Protein AF-A0A4S2CZE0-F1 (afdb_monomer_lite)

Organism: Stenotrophomonas maltophilia (NCBI:txid40324)

Structure (mmCIF, N/CA/C/O backbone):
data_AF-A0A4S2CZE0-F1
#
_entry.id   AF-A0A4S2CZ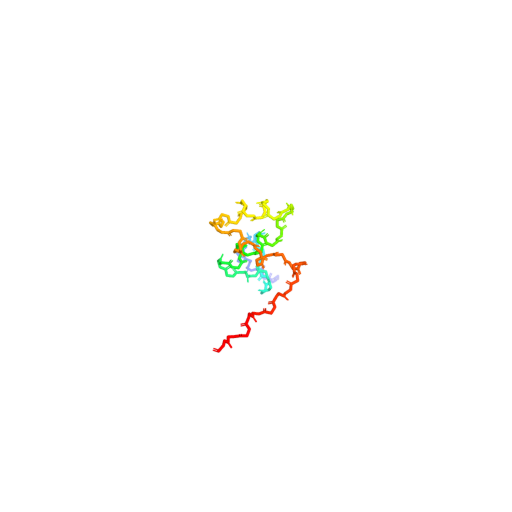E0-F1
#
loop_
_atom_site.group_PDB
_atom_site.id
_atom_site.type_symbol
_atom_site.label_atom_id
_atom_site.label_alt_id
_atom_site.label_comp_id
_atom_site.label_asym_id
_atom_site.label_entity_id
_atom_site.label_seq_id
_atom_site.pdbx_PDB_ins_code
_atom_site.Cartn_x
_atom_site.Cartn_y
_atom_site.Cartn_z
_atom_site.occupancy
_atom_site.B_iso_or_equiv
_atom_site.auth_seq_id
_atom_site.auth_comp_id
_atom_site.auth_asym_id
_atom_site.auth_atom_id
_atom_site.pdbx_PDB_model_num
ATOM 1 N N . MET A 1 1 ? -49.972 3.291 36.686 1.00 53.91 1 MET A N 1
ATOM 2 C CA . MET A 1 1 ? -49.186 3.510 35.453 1.00 53.91 1 MET A CA 1
ATOM 3 C C . MET A 1 1 ? -47.719 3.609 35.836 1.00 53.91 1 MET A C 1
ATOM 5 O O . MET A 1 1 ? -47.432 4.414 36.715 1.00 53.91 1 MET A O 1
ATOM 9 N N . PRO A 1 2 ? -46.812 2.789 35.282 1.00 50.56 2 PRO A N 1
ATOM 10 C CA . PRO A 1 2 ? -45.382 2.964 35.525 1.00 50.56 2 PRO A CA 1
ATOM 11 C C . PRO A 1 2 ? -44.850 4.191 34.755 1.00 50.56 2 PRO A C 1
ATOM 13 O O . PRO A 1 2 ? -45.351 4.472 33.662 1.00 50.56 2 PRO A O 1
ATOM 16 N N . PRO A 1 3 ? -43.868 4.936 35.298 1.00 52.03 3 PRO A N 1
ATOM 17 C CA . PRO A 1 3 ? -43.271 6.073 34.604 1.00 52.03 3 PRO A CA 1
ATOM 18 C C . PRO A 1 3 ? -42.468 5.606 33.380 1.00 52.03 3 PRO A C 1
ATOM 20 O O . PRO A 1 3 ? -41.833 4.550 33.403 1.00 52.03 3 PRO A O 1
ATOM 23 N N . ALA A 1 4 ? -42.512 6.396 32.305 1.00 54.28 4 ALA A N 1
ATOM 24 C CA . ALA A 1 4 ? -41.779 6.127 31.072 1.00 54.28 4 ALA A CA 1
ATOM 25 C C . ALA A 1 4 ? -40.257 6.059 31.327 1.00 54.28 4 ALA A C 1
ATOM 27 O O . ALA A 1 4 ? -39.740 6.854 32.118 1.00 54.28 4 ALA A O 1
ATOM 28 N N . PRO A 1 5 ? -39.516 5.150 30.664 1.00 51.03 5 PRO A N 1
ATOM 29 C CA . PRO A 1 5 ? -38.069 5.092 30.809 1.00 51.03 5 PRO A CA 1
ATOM 30 C C . PRO A 1 5 ? -37.434 6.369 30.244 1.00 51.03 5 PRO A C 1
ATOM 32 O O . PRO A 1 5 ? -37.628 6.714 29.077 1.00 51.03 5 PRO A O 1
ATOM 35 N N . SER A 1 6 ? -36.665 7.059 31.090 1.00 56.28 6 SER A N 1
ATOM 36 C CA . SER A 1 6 ? -35.829 8.202 30.717 1.00 56.28 6 SER A CA 1
ATOM 37 C C . SER A 1 6 ? -34.810 7.755 29.670 1.00 56.28 6 SER A C 1
ATOM 39 O O . SER A 1 6 ? -33.829 7.075 29.979 1.00 56.28 6 SER A O 1
ATOM 41 N N . ARG A 1 7 ? -35.075 8.072 28.403 1.00 52.56 7 ARG A N 1
ATOM 42 C CA . ARG A 1 7 ? -34.158 7.792 27.301 1.00 52.56 7 ARG A CA 1
ATOM 43 C C . ARG A 1 7 ? -33.189 8.965 27.205 1.00 52.56 7 ARG A C 1
ATOM 45 O O . ARG A 1 7 ? -33.500 9.982 26.593 1.00 52.56 7 ARG A O 1
ATOM 52 N N . SER A 1 8 ? -32.022 8.828 27.832 1.00 48.59 8 SER A N 1
ATOM 53 C CA . SER A 1 8 ? -30.880 9.705 27.567 1.00 48.59 8 SER A CA 1
ATOM 54 C C . SER A 1 8 ? -30.603 9.735 26.056 1.00 48.59 8 SER A C 1
ATOM 56 O O . SER A 1 8 ? -30.713 8.685 25.412 1.00 48.59 8 SER A O 1
ATOM 58 N N . PRO A 1 9 ? -30.237 10.887 25.467 1.00 49.78 9 PRO A N 1
ATOM 59 C CA . PRO A 1 9 ? -29.865 10.949 24.062 1.00 49.78 9 PRO A CA 1
ATOM 60 C C . PRO A 1 9 ? -28.555 10.177 23.873 1.00 49.78 9 PRO A C 1
ATOM 62 O O . PRO A 1 9 ? -27.468 10.679 24.147 1.00 49.78 9 PRO A O 1
ATOM 65 N N . GLN A 1 10 ? -28.655 8.920 23.442 1.00 51.38 10 GLN A N 1
ATOM 66 C CA . GLN A 1 10 ? -27.521 8.205 22.872 1.00 51.38 10 GLN A CA 1
ATOM 67 C C . GLN A 1 10 ? -27.161 8.945 21.591 1.00 51.38 10 GLN A C 1
ATOM 69 O O . GLN A 1 10 ? -27.972 9.018 20.668 1.00 51.38 10 GLN A O 1
ATOM 74 N N . ALA A 1 11 ? -25.980 9.560 21.583 1.00 51.41 11 ALA A N 1
ATOM 75 C CA . ALA A 1 11 ? -25.411 10.157 20.391 1.00 51.41 11 ALA A CA 1
ATOM 76 C C . ALA A 1 11 ? -25.512 9.142 19.242 1.00 51.41 11 ALA A C 1
ATOM 78 O O . ALA A 1 11 ? -25.060 8.004 19.378 1.00 51.41 11 ALA A O 1
ATOM 79 N N . ASP A 1 12 ? -26.159 9.555 18.152 1.00 51.38 12 ASP A N 1
ATOM 80 C CA . ASP A 1 12 ? -26.275 8.812 16.899 1.00 51.38 12 ASP A CA 1
ATOM 81 C C . ASP A 1 12 ? -24.869 8.654 16.306 1.00 51.38 12 ASP A C 1
ATOM 83 O O . ASP A 1 12 ? -24.385 9.472 15.521 1.00 51.38 12 ASP A O 1
ATOM 87 N N . ASN A 1 13 ? -24.161 7.632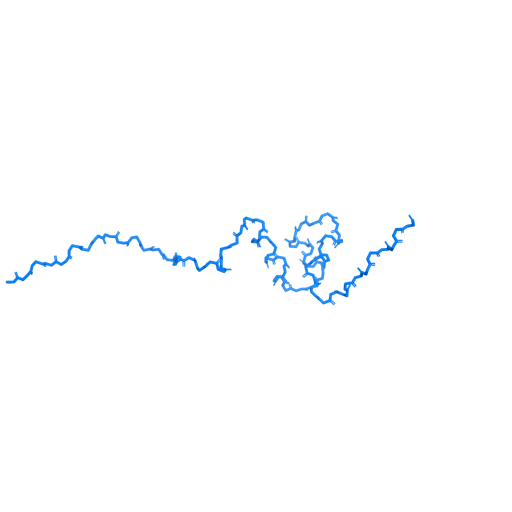 16.785 1.00 57.38 13 ASN A N 1
ATOM 88 C CA . ASN A 1 13 ? -22.836 7.256 16.339 1.00 57.38 13 ASN A CA 1
ATOM 89 C C . ASN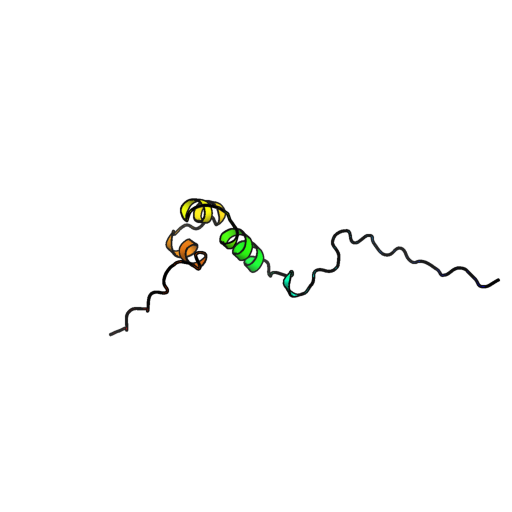 A 1 13 ? -23.001 6.524 15.003 1.00 57.38 13 ASN A C 1
ATOM 91 O O . ASN A 1 13 ? -22.947 5.298 14.932 1.00 57.38 13 ASN A O 1
ATOM 95 N N . ARG A 1 14 ? -23.257 7.285 13.932 1.00 57.31 14 ARG A N 1
ATOM 96 C CA . ARG A 1 14 ? -23.398 6.752 12.562 1.00 57.31 14 ARG A CA 1
ATOM 97 C C . ARG A 1 14 ? -22.167 5.978 12.090 1.00 57.31 14 ARG A C 1
ATOM 99 O O . ARG A 1 14 ? -22.248 5.223 11.128 1.00 57.31 14 ARG A O 1
ATOM 106 N N . LEU A 1 15 ? -21.046 6.137 12.787 1.00 59.28 15 LEU A N 1
ATOM 107 C CA . LEU A 1 15 ? -19.920 5.221 12.761 1.00 59.28 15 LEU A CA 1
ATOM 108 C C . LEU A 1 15 ? -20.025 4.370 14.027 1.00 59.28 15 LEU A C 1
ATOM 110 O O . LEU A 1 15 ? -19.591 4.789 15.100 1.00 59.28 15 LEU A O 1
ATOM 114 N N . GLY A 1 16 ? -20.672 3.208 13.919 1.00 64.06 16 GLY A N 1
ATOM 115 C CA . GLY A 1 16 ? -20.740 2.244 15.014 1.00 64.06 16 GLY A CA 1
ATOM 116 C C . GLY A 1 16 ? -19.357 1.998 15.622 1.00 64.06 16 GLY A C 1
ATOM 117 O O . GLY A 1 16 ? -18.330 2.210 14.974 1.00 64.06 16 GLY A O 1
ATOM 118 N N . VAL A 1 17 ? -19.325 1.578 16.889 1.00 79.81 17 VAL A N 1
ATOM 119 C CA . VAL A 1 17 ? -18.078 1.198 17.566 1.00 79.81 17 VAL A CA 1
ATOM 120 C C . VAL A 1 17 ? -17.298 0.255 16.649 1.00 79.81 17 VAL A C 1
ATOM 122 O O . VAL A 1 17 ? -17.770 -0.836 16.354 1.00 79.81 17 VAL A O 1
ATOM 125 N N . LEU A 1 18 ? -16.130 0.695 16.169 1.00 74.81 18 LEU A N 1
ATOM 126 C CA . LEU A 1 18 ? -15.293 -0.130 15.302 1.00 74.81 18 LEU A CA 1
ATOM 127 C C . LEU A 1 18 ? -14.886 -1.389 16.064 1.00 74.81 18 LEU A C 1
ATOM 129 O O . LEU A 1 18 ? -14.359 -1.289 17.184 1.00 74.81 18 LEU A O 1
ATOM 133 N N . GLU A 1 19 ? -15.088 -2.549 15.448 1.00 78.25 19 GLU A N 1
ATOM 134 C CA . GLU A 1 19 ? -14.547 -3.811 15.939 1.00 78.25 19 GLU A CA 1
ATOM 135 C C . GLU A 1 19 ? -13.021 -3.724 16.015 1.00 78.25 19 GLU A C 1
ATOM 137 O O . GLU A 1 19 ? -12.383 -2.967 15.280 1.00 78.25 19 GLU A O 1
ATOM 142 N N . GLN A 1 20 ? -12.407 -4.473 16.931 1.00 75.81 20 GLN A N 1
ATOM 143 C CA . GLN A 1 20 ? -10.967 -4.347 17.196 1.00 75.81 20 GLN A CA 1
ATOM 144 C C . GLN A 1 20 ? -10.112 -4.572 15.935 1.00 75.81 20 GLN A C 1
ATOM 146 O O . GLN A 1 20 ? -9.108 -3.891 15.750 1.00 75.81 20 GLN A O 1
ATOM 151 N N . GLN A 1 21 ? -10.556 -5.460 15.046 1.00 74.19 21 GLN A N 1
ATOM 152 C CA . GLN A 1 21 ? -9.924 -5.766 13.758 1.00 74.19 21 GLN A CA 1
ATOM 153 C C . GLN A 1 21 ? -9.971 -4.619 12.734 1.00 74.19 21 GLN A C 1
ATOM 155 O O . GLN A 1 21 ? -9.137 -4.566 11.834 1.00 74.19 21 GLN A O 1
ATOM 160 N N . ASP A 1 22 ? -10.918 -3.690 12.878 1.00 74.69 22 ASP A N 1
ATOM 161 C CA . ASP A 1 22 ? -11.080 -2.534 11.992 1.00 74.69 22 ASP A CA 1
ATOM 162 C C . ASP A 1 22 ? -10.364 -1.286 12.525 1.00 74.69 22 ASP A C 1
ATOM 164 O O . ASP A 1 22 ? -10.298 -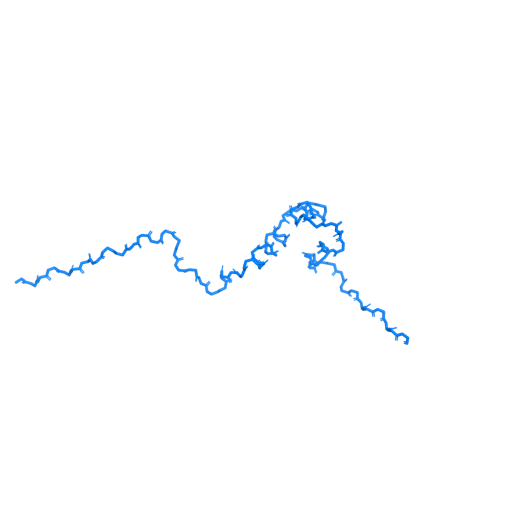0.252 11.856 1.00 74.69 22 ASP A O 1
ATOM 168 N N . ARG A 1 23 ? -9.786 -1.378 13.729 1.00 80.31 23 ARG A N 1
ATOM 169 C CA . ARG A 1 23 ? -8.973 -0.319 14.326 1.00 80.31 23 ARG A CA 1
ATOM 170 C C . ARG A 1 23 ? -7.538 -0.455 13.844 1.00 80.31 23 ARG A C 1
ATOM 172 O O . ARG A 1 23 ? -6.773 -1.277 14.338 1.00 80.31 23 ARG A O 1
ATOM 179 N N . PHE A 1 24 ? -7.153 0.407 12.914 1.00 72.62 24 PHE A N 1
ATOM 180 C CA . PHE A 1 24 ? -5.769 0.500 12.465 1.00 72.62 24 PHE A CA 1
ATOM 181 C C . PHE A 1 24 ? -5.052 1.655 13.174 1.00 72.62 24 PHE A C 1
ATOM 183 O O . PHE A 1 24 ? -5.626 2.741 13.297 1.00 72.62 24 PHE A O 1
ATOM 190 N N . PRO A 1 25 ? -3.788 1.476 13.609 1.00 79.75 25 PRO A N 1
ATOM 191 C CA . PRO A 1 25 ? -2.961 2.609 14.001 1.00 79.75 25 PRO A CA 1
ATOM 192 C C . PRO A 1 25 ? -2.764 3.533 12.794 1.00 79.75 25 PRO A C 1
ATOM 194 O O . PRO A 1 25 ? -2.898 3.102 11.647 1.00 79.75 25 PRO A O 1
ATOM 197 N N . LEU A 1 26 ? -2.392 4.791 13.037 1.00 80.56 26 LEU A N 1
ATOM 198 C CA . LEU A 1 26 ? -2.297 5.827 11.999 1.00 80.56 26 LEU A CA 1
ATOM 199 C C . LEU A 1 26 ? -1.501 5.369 10.759 1.00 80.56 26 LEU A C 1
ATOM 201 O O . LEU A 1 26 ? -1.922 5.581 9.625 1.00 80.56 26 LEU A O 1
ATOM 205 N N . HIS A 1 27 ? -0.385 4.665 10.971 1.00 83.00 27 HIS A N 1
ATOM 206 C CA . HIS A 1 27 ? 0.426 4.119 9.881 1.00 83.00 27 HIS A CA 1
ATOM 207 C C . HIS A 1 27 ? -0.153 2.830 9.261 1.00 83.00 27 HIS A C 1
ATOM 209 O O . HIS A 1 27 ? 0.012 2.581 8.069 1.00 83.00 27 HIS A O 1
ATOM 215 N N . GLY A 1 28 ? -0.889 2.031 10.038 1.00 80.31 28 GLY A N 1
ATOM 216 C CA . GLY A 1 28 ? -1.575 0.827 9.559 1.00 80.31 28 GLY A CA 1
ATOM 217 C C . GLY A 1 28 ? -2.658 1.134 8.524 1.00 80.31 28 GLY A C 1
ATOM 218 O O . GLY A 1 28 ? -2.839 0.368 7.579 1.00 80.31 28 GLY A O 1
ATOM 219 N N . LEU A 1 29 ? -3.320 2.290 8.644 1.00 84.62 29 LEU A N 1
ATOM 220 C CA . LEU A 1 29 ? -4.295 2.743 7.653 1.00 84.62 29 LEU A CA 1
ATOM 221 C C . LEU A 1 29 ? -3.636 3.023 6.294 1.00 84.62 29 LEU A C 1
ATOM 223 O O . LEU A 1 29 ? -4.136 2.561 5.267 1.00 84.62 29 LEU A O 1
ATOM 227 N N . LYS A 1 30 ? -2.480 3.705 6.289 1.00 86.06 30 LYS A N 1
ATOM 228 C CA . LYS A 1 30 ? -1.675 3.901 5.072 1.00 86.06 30 LYS A CA 1
ATOM 229 C C . LYS A 1 30 ? -1.313 2.550 4.456 1.00 86.06 30 LYS A C 1
ATOM 231 O O . LYS A 1 30 ? -1.501 2.363 3.257 1.00 86.06 30 LYS A O 1
ATOM 236 N N . HIS A 1 31 ? -0.838 1.605 5.272 1.00 85.50 31 HIS A N 1
ATOM 237 C CA . HIS A 1 31 ? -0.448 0.293 4.768 1.00 85.50 31 HIS A CA 1
ATOM 238 C C . HIS A 1 31 ? -1.600 -0.424 4.061 1.00 85.50 31 HIS A C 1
ATOM 240 O O . HIS A 1 31 ? -1.432 -0.881 2.934 1.00 85.50 31 HIS A O 1
ATOM 246 N N . ARG A 1 32 ? -2.780 -0.470 4.693 1.00 80.88 32 ARG A N 1
ATOM 247 C CA . ARG A 1 32 ? -3.973 -1.095 4.112 1.00 80.88 32 ARG A CA 1
ATOM 248 C C . ARG A 1 32 ? -4.370 -0.440 2.789 1.00 80.88 32 ARG A C 1
ATOM 250 O O . ARG A 1 32 ? -4.709 -1.157 1.853 1.00 80.88 32 ARG A O 1
ATOM 257 N N . GLY A 1 33 ? -4.294 0.889 2.705 1.00 84.31 33 GLY A N 1
ATOM 258 C CA . GLY A 1 33 ? -4.574 1.632 1.475 1.00 84.31 33 GLY A CA 1
ATOM 259 C C . GLY A 1 33 ? -3.654 1.234 0.318 1.00 84.31 33 GLY A C 1
ATOM 260 O O . GLY A 1 33 ? -4.134 0.924 -0.767 1.00 84.31 33 GLY A O 1
ATOM 261 N N . VAL A 1 34 ? -2.342 1.161 0.560 1.00 82.94 34 VAL A N 1
ATOM 262 C CA . VAL A 1 34 ? -1.360 0.786 -0.475 1.00 82.94 34 VAL A CA 1
ATOM 263 C C . VAL A 1 34 ? -1.495 -0.688 -0.880 1.00 82.94 34 VAL A C 1
ATOM 265 O O . VAL A 1 34 ? -1.460 -1.008 -2.070 1.00 82.94 34 VAL A O 1
ATOM 268 N N . THR A 1 35 ? -1.708 -1.598 0.079 1.00 82.31 35 THR A N 1
ATOM 269 C CA . THR A 1 35 ? -1.934 -3.024 -0.220 1.00 82.31 35 THR A CA 1
ATOM 270 C C . THR A 1 35 ? -3.188 -3.220 -1.074 1.00 82.31 35 THR A C 1
ATOM 272 O O . THR A 1 35 ? -3.143 -3.950 -2.065 1.00 82.31 35 THR A O 1
ATOM 275 N N . ALA A 1 36 ? -4.290 -2.551 -0.719 1.00 80.56 36 ALA A N 1
ATOM 276 C CA . ALA A 1 36 ? -5.590 -2.712 -1.369 1.00 80.56 36 ALA A CA 1
ATOM 277 C C . ALA A 1 36 ? -5.747 -1.927 -2.683 1.00 80.56 36 ALA A C 1
ATOM 279 O O . ALA A 1 36 ? -6.719 -2.159 -3.401 1.00 80.56 36 ALA A O 1
ATOM 280 N N . ALA A 1 37 ? -4.824 -1.015 -3.014 1.00 81.88 37 ALA A N 1
ATOM 281 C CA . ALA A 1 37 ? -4.864 -0.270 -4.269 1.00 81.88 37 ALA A CA 1
ATOM 282 C C . ALA A 1 37 ? -4.880 -1.232 -5.472 1.00 81.88 37 ALA A C 1
ATOM 284 O O . ALA A 1 37 ? -3.990 -2.076 -5.614 1.00 81.88 37 ALA A O 1
ATOM 285 N N . VAL A 1 38 ? -5.903 -1.115 -6.320 1.00 78.62 38 VAL A N 1
ATOM 286 C CA . VAL A 1 38 ? -6.039 -1.887 -7.562 1.00 78.62 38 VAL A CA 1
ATOM 287 C C . VAL A 1 38 ? -5.123 -1.269 -8.614 1.00 78.62 38 VAL A C 1
ATOM 289 O O . VAL A 1 38 ? -5.156 -0.059 -8.808 1.00 78.62 38 VAL A O 1
ATOM 292 N N . GLY A 1 39 ? -4.314 -2.087 -9.285 1.00 78.81 39 GLY A N 1
ATOM 293 C CA . GLY A 1 39 ? -3.358 -1.618 -10.288 1.00 78.81 39 GLY A CA 1
ATOM 294 C C . GLY A 1 39 ? -2.034 -2.374 -10.239 1.00 78.81 39 GLY A C 1
ATOM 295 O O . GLY A 1 39 ? -1.875 -3.342 -9.488 1.00 78.81 39 GLY A O 1
ATOM 296 N N . ASN A 1 40 ? -1.087 -1.936 -11.062 1.00 80.69 40 ASN A N 1
ATOM 297 C CA . ASN A 1 40 ? 0.273 -2.461 -11.103 1.00 80.69 40 ASN A CA 1
ATOM 298 C C . ASN A 1 40 ? 1.165 -1.804 -10.023 1.00 80.69 40 ASN A C 1
ATOM 300 O O . ASN A 1 40 ? 0.731 -0.938 -9.262 1.00 80.69 40 ASN A O 1
ATOM 304 N N . GLY A 1 41 ? 2.429 -2.229 -9.924 1.00 78.06 41 GLY A N 1
ATOM 305 C CA . GLY A 1 41 ? 3.359 -1.717 -8.908 1.00 78.06 41 GLY A CA 1
ATOM 306 C C . GLY A 1 41 ? 3.600 -0.200 -8.965 1.00 78.06 41 GLY A C 1
ATOM 307 O O . GLY A 1 41 ? 3.826 0.410 -7.923 1.00 78.06 41 GLY A O 1
ATOM 308 N N . GLY A 1 42 ? 3.505 0.414 -10.148 1.00 81.00 42 GLY A N 1
ATOM 309 C CA . GLY A 1 42 ? 3.564 1.864 -10.345 1.00 81.00 42 GLY A CA 1
ATOM 310 C C . GLY A 1 42 ? 2.366 2.584 -9.728 1.00 81.00 42 GLY A C 1
ATOM 311 O O . GLY A 1 42 ? 2.564 3.501 -8.939 1.00 81.00 42 GLY A O 1
ATOM 312 N N . ASP A 1 43 ? 1.145 2.090 -9.958 1.00 80.06 43 ASP A N 1
ATOM 313 C CA . ASP A 1 43 ? -0.075 2.652 -9.353 1.00 80.06 43 ASP A CA 1
ATOM 314 C C . ASP A 1 43 ? -0.000 2.616 -7.816 1.00 80.06 43 ASP A C 1
ATOM 316 O O . ASP A 1 43 ? -0.366 3.565 -7.118 1.00 80.06 43 ASP A O 1
ATOM 320 N N . LYS A 1 44 ? 0.548 1.524 -7.268 1.00 82.88 44 LYS A N 1
ATOM 321 C CA . LYS A 1 44 ? 0.795 1.382 -5.826 1.00 82.88 44 LYS A CA 1
ATOM 322 C C . LYS A 1 44 ? 1.892 2.324 -5.325 1.00 82.88 44 LYS A C 1
ATOM 324 O O . LYS A 1 44 ? 1.812 2.782 -4.188 1.00 82.88 44 LYS A O 1
ATOM 329 N N . GLN A 1 45 ? 2.912 2.613 -6.132 1.00 83.62 45 GLN A N 1
ATOM 330 C CA . GLN A 1 45 ? 3.991 3.534 -5.771 1.00 83.62 45 GLN A CA 1
ATOM 331 C C . GLN A 1 45 ? 3.498 4.980 -5.736 1.00 83.62 45 GLN A C 1
ATOM 333 O O . GLN A 1 45 ? 3.782 5.683 -4.763 1.00 83.62 45 GLN A O 1
ATOM 338 N N . ASP A 1 46 ? 2.715 5.377 -6.737 1.00 80.94 46 ASP A N 1
ATOM 339 C CA . ASP A 1 46 ? 2.092 6.696 -6.815 1.00 80.94 46 ASP A CA 1
ATOM 340 C C . ASP A 1 46 ? 1.123 6.905 -5.646 1.00 80.94 46 ASP A C 1
ATOM 342 O O . ASP A 1 46 ? 1.191 7.921 -4.953 1.00 80.94 46 ASP A O 1
ATOM 346 N N . ALA A 1 47 ? 0.300 5.898 -5.329 1.00 79.62 47 ALA A N 1
ATOM 347 C CA . ALA A 1 47 ? -0.592 5.931 -4.169 1.00 79.62 47 ALA A CA 1
ATOM 348 C C . ALA A 1 47 ? 0.157 5.977 -2.823 1.00 79.62 47 ALA A C 1
ATOM 350 O O . ALA A 1 47 ? -0.348 6.525 -1.841 1.00 79.62 47 ALA A O 1
ATOM 351 N N . ALA A 1 48 ? 1.352 5.388 -2.745 1.00 83.25 48 ALA A N 1
ATOM 352 C CA . ALA A 1 48 ? 2.124 5.320 -1.510 1.00 83.25 48 ALA A CA 1
ATOM 353 C C . ALA A 1 48 ? 3.036 6.532 -1.267 1.00 83.25 48 ALA A C 1
ATOM 355 O O . ALA A 1 48 ? 3.490 6.724 -0.128 1.00 83.25 48 ALA A O 1
ATOM 356 N N . GLY A 1 49 ? 3.336 7.299 -2.321 1.00 81.94 49 GLY A N 1
ATOM 357 C CA . GLY A 1 49 ? 4.272 8.422 -2.294 1.00 81.94 49 GLY A CA 1
ATOM 358 C C . GLY A 1 49 ? 5.694 8.017 -1.894 1.00 81.94 49 GLY A C 1
ATOM 359 O O . GLY A 1 49 ? 6.397 8.790 -1.244 1.00 81.94 49 GLY A O 1
ATOM 360 N N . HIS A 1 50 ? 6.115 6.781 -2.186 1.00 85.12 50 HIS A N 1
ATOM 361 C CA . HIS A 1 50 ? 7.456 6.318 -1.825 1.00 85.12 50 HIS A CA 1
ATOM 362 C C . HIS A 1 50 ? 8.510 6.849 -2.794 1.00 85.12 50 HIS A C 1
ATOM 364 O O . HIS A 1 50 ? 8.365 6.747 -4.007 1.00 85.12 50 HIS A O 1
ATOM 370 N N . GLN A 1 51 ? 9.629 7.323 -2.243 1.00 82.31 51 GLN A N 1
ATOM 371 C CA . GLN A 1 51 ? 10.785 7.752 -3.032 1.00 82.31 51 GLN A CA 1
ATOM 372 C C . GLN A 1 51 ? 11.465 6.584 -3.768 1.00 82.31 51 GLN A C 1
ATOM 374 O O . GLN A 1 51 ? 12.046 6.779 -4.831 1.00 82.31 51 GLN A O 1
ATOM 379 N N . SER A 1 52 ? 11.425 5.376 -3.195 1.00 82.19 52 SER A N 1
ATOM 380 C CA . SER A 1 52 ? 12.056 4.185 -3.767 1.00 82.19 52 SER A CA 1
ATOM 381 C C . SER A 1 52 ? 11.018 3.116 -4.121 1.00 82.19 52 SER A C 1
ATOM 383 O O . SER A 1 52 ? 10.191 2.777 -3.266 1.00 82.19 52 SER A O 1
ATOM 385 N N . PRO A 1 53 ? 11.110 2.499 -5.315 1.00 78.62 53 PRO A N 1
ATOM 386 C CA . PRO A 1 53 ? 10.265 1.369 -5.701 1.00 78.62 53 PRO A CA 1
ATOM 387 C C . PRO A 1 53 ? 10.403 0.155 -4.778 1.00 78.62 53 PRO A C 1
ATOM 389 O O . PRO A 1 53 ? 9.440 -0.580 -4.564 1.00 78.62 53 PRO A O 1
ATOM 392 N N . ALA A 1 54 ? 11.582 -0.038 -4.174 1.00 80.25 54 ALA A N 1
ATOM 393 C CA . ALA A 1 54 ? 11.826 -1.141 -3.245 1.00 80.25 54 ALA A CA 1
ATOM 394 C C . ALA A 1 54 ? 10.889 -1.081 -2.026 1.00 80.25 54 ALA A C 1
ATOM 396 O O . ALA A 1 54 ? 10.405 -2.113 -1.566 1.00 80.25 54 ALA A O 1
ATOM 397 N N . THR A 1 55 ? 10.561 0.128 -1.555 1.00 82.00 55 THR A N 1
ATOM 398 C CA . THR A 1 55 ? 9.649 0.333 -0.422 1.00 82.00 55 THR A CA 1
ATOM 399 C C . THR A 1 55 ? 8.206 -0.042 -0.775 1.00 82.00 55 THR A C 1
ATOM 401 O O . THR A 1 55 ? 7.466 -0.534 0.075 1.00 82.00 55 THR A O 1
ATOM 404 N N . THR A 1 56 ? 7.798 0.140 -2.034 1.00 82.88 56 THR A N 1
ATOM 405 C CA . THR A 1 56 ? 6.485 -0.294 -2.543 1.00 82.88 56 THR A CA 1
ATOM 406 C C . THR A 1 56 ? 6.421 -1.811 -2.750 1.00 82.88 56 THR A C 1
ATOM 408 O O . THR A 1 56 ? 5.360 -2.412 -2.586 1.00 82.88 56 THR A O 1
ATOM 411 N N . GLY A 1 57 ? 7.556 -2.461 -3.018 1.00 77.12 57 GLY A N 1
ATOM 412 C CA . GLY A 1 57 ? 7.644 -3.920 -3.131 1.00 77.12 57 GLY A CA 1
ATOM 413 C C . GLY A 1 57 ? 7.134 -4.674 -1.895 1.00 77.12 57 GLY A C 1
ATOM 414 O O . GLY A 1 57 ? 6.593 -5.767 -2.031 1.00 77.12 57 GLY A O 1
ATOM 415 N N . HIS A 1 58 ? 7.196 -4.071 -0.702 1.00 78.44 58 HIS A N 1
ATOM 416 C CA . HIS A 1 58 ? 6.674 -4.664 0.539 1.00 78.44 58 HIS A CA 1
ATOM 417 C C . HIS A 1 58 ? 5.155 -4.905 0.547 1.00 78.44 58 HIS A C 1
ATOM 419 O O . HIS A 1 58 ? 4.661 -5.630 1.407 1.00 78.44 58 HIS A O 1
ATOM 425 N N . TYR A 1 59 ? 4.417 -4.310 -0.391 1.00 78.88 59 TYR A N 1
ATOM 426 C CA . TYR A 1 59 ? 2.959 -4.408 -0.481 1.00 78.88 59 TYR A CA 1
ATOM 427 C C . TYR A 1 59 ? 2.477 -5.422 -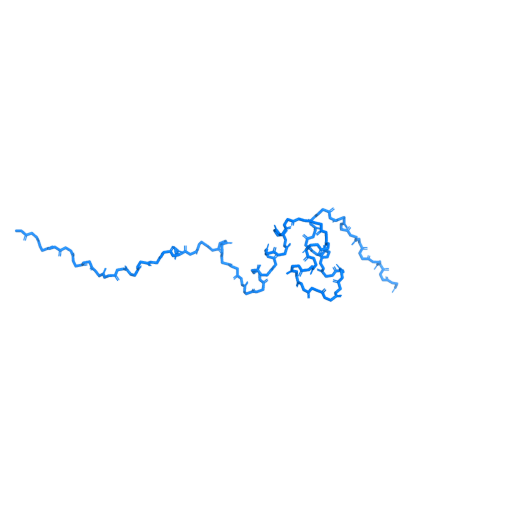1.521 1.00 78.88 59 TYR A C 1
ATOM 429 O O . TYR A 1 59 ? 1.269 -5.585 -1.684 1.00 78.88 59 TYR A O 1
ATOM 437 N N . HIS A 1 60 ? 3.392 -6.090 -2.229 1.00 77.38 60 HIS A N 1
ATOM 438 C CA . HIS A 1 60 ? 3.059 -7.149 -3.176 1.00 77.38 60 HIS A CA 1
ATOM 439 C C . HIS A 1 60 ? 3.212 -8.528 -2.514 1.00 77.38 60 HIS A C 1
ATOM 441 O O . HIS A 1 60 ? 4.333 -9.035 -2.430 1.00 77.38 60 HIS A O 1
ATOM 447 N N . PRO A 1 61 ? 2.110 -9.167 -2.077 1.00 72.31 61 PRO A N 1
ATOM 448 C CA . PRO A 1 61 ? 2.164 -10.511 -1.499 1.00 72.31 61 PRO A CA 1
ATOM 449 C C . PRO A 1 61 ? 2.580 -11.581 -2.521 1.00 72.31 61 PRO A C 1
ATOM 451 O O . PRO A 1 61 ? 3.055 -12.641 -2.127 1.00 72.31 61 PRO A O 1
ATOM 454 N N . ASP A 1 62 ? 2.446 -11.288 -3.818 1.00 72.88 62 ASP A N 1
ATOM 455 C CA . ASP A 1 62 ? 2.790 -12.205 -4.910 1.00 72.88 62 ASP A CA 1
ATOM 456 C C . ASP A 1 62 ? 4.291 -12.223 -5.240 1.00 72.88 62 ASP A C 1
ATOM 458 O O . ASP A 1 62 ? 4.750 -13.080 -5.998 1.00 72.88 62 ASP A O 1
ATOM 462 N N . LEU A 1 63 ? 5.077 -11.274 -4.711 1.00 70.75 63 LEU A N 1
ATOM 463 C CA . LEU A 1 63 ? 6.514 -11.261 -4.961 1.00 70.75 63 LEU A CA 1
ATOM 464 C C . LEU A 1 63 ? 7.195 -12.379 -4.157 1.00 70.75 63 LEU A C 1
ATOM 466 O O . LEU A 1 63 ? 6.984 -12.489 -2.947 1.00 70.75 63 LEU A O 1
ATOM 470 N N . PRO A 1 64 ? 8.054 -13.194 -4.794 1.00 73.38 64 PRO A N 1
ATOM 471 C CA . PRO A 1 64 ? 8.767 -14.245 -4.092 1.00 73.38 64 PRO A CA 1
ATOM 472 C C . PRO A 1 64 ? 9.682 -13.642 -3.022 1.00 73.38 64 PRO A C 1
ATOM 474 O O . PRO A 1 64 ? 10.485 -12.746 -3.292 1.00 73.38 64 PRO A O 1
ATOM 477 N N . ALA A 1 65 ? 9.588 -14.167 -1.799 1.00 70.94 65 ALA A N 1
ATOM 478 C CA . ALA A 1 65 ? 10.476 -13.782 -0.713 1.00 70.94 65 ALA A CA 1
ATOM 479 C C . ALA A 1 65 ? 11.924 -14.175 -1.059 1.00 70.94 65 ALA A C 1
ATOM 481 O O . ALA A 1 65 ? 12.269 -15.358 -1.122 1.00 70.94 65 ALA A O 1
ATOM 482 N N . VAL A 1 66 ? 12.787 -13.183 -1.285 1.00 74.31 66 VAL A N 1
ATOM 483 C CA . VAL A 1 66 ? 14.218 -13.412 -1.517 1.00 74.31 66 VAL A CA 1
ATOM 484 C C . VAL A 1 66 ? 14.942 -13.621 -0.190 1.00 74.31 66 VAL A C 1
ATOM 486 O O . VAL A 1 66 ? 14.776 -12.856 0.759 1.00 74.31 66 VAL A O 1
ATOM 489 N N . LYS A 1 67 ? 15.771 -14.670 -0.110 1.00 76.12 67 LYS A N 1
ATOM 490 C CA . LYS A 1 67 ? 16.639 -14.882 1.054 1.00 76.12 67 LYS A CA 1
ATOM 491 C C . LYS A 1 67 ? 17.715 -13.791 1.069 1.00 76.12 67 LYS A C 1
ATOM 493 O O . LYS A 1 67 ? 18.367 -13.605 0.039 1.00 76.12 67 LYS A O 1
ATOM 498 N N . PRO A 1 68 ? 17.938 -13.100 2.201 1.00 76.00 68 PRO A N 1
ATOM 499 C CA . PRO A 1 68 ? 19.032 -12.148 2.299 1.00 76.00 68 PRO A CA 1
ATOM 500 C C . PRO A 1 68 ? 20.368 -12.856 2.016 1.00 76.00 68 PRO A C 1
ATOM 502 O O . PRO A 1 68 ? 20.519 -14.039 2.355 1.00 76.00 68 PRO A O 1
ATOM 505 N N . PRO A 1 69 ? 21.333 -12.173 1.375 1.00 79.69 69 PRO A N 1
ATOM 506 C CA . PRO A 1 69 ? 22.645 -12.748 1.131 1.00 79.69 69 PRO A CA 1
ATOM 507 C C . PRO A 1 69 ? 23.256 -13.163 2.470 1.00 79.69 69 PRO A C 1
ATOM 509 O O . PRO A 1 69 ? 23.260 -12.392 3.430 1.00 79.69 69 PRO A O 1
ATOM 512 N N . ARG A 1 70 ? 23.744 -14.406 2.547 1.00 76.56 70 ARG A N 1
ATOM 513 C CA . ARG A 1 70 ? 24.491 -14.884 3.714 1.00 76.56 70 ARG A CA 1
ATOM 514 C C . ARG A 1 70 ? 25.746 -14.020 3.810 1.00 76.56 70 ARG A C 1
ATOM 516 O O . ARG A 1 70 ? 26.603 -14.110 2.935 1.00 76.56 70 ARG A O 1
ATOM 523 N N . GLY A 1 71 ? 25.784 -13.130 4.803 1.00 69.88 71 GLY A N 1
ATOM 524 C CA . GLY A 1 71 ? 26.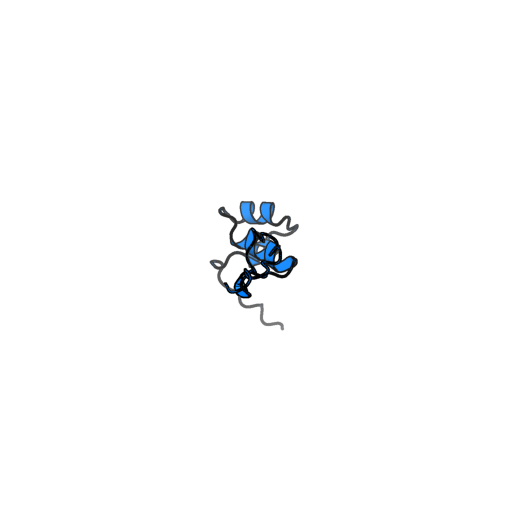942 -12.286 5.080 1.00 69.88 71 GLY A CA 1
ATOM 525 C C . GLY A 1 71 ? 28.200 -13.143 5.211 1.00 69.88 71 GLY A C 1
ATOM 526 O O . GLY A 1 71 ? 28.127 -14.261 5.725 1.00 69.88 71 GLY A O 1
ATOM 527 N N . ARG A 1 72 ? 29.309 -12.638 4.667 1.00 59.19 72 ARG A N 1
ATOM 528 C CA . ARG A 1 72 ? 30.628 -13.268 4.754 1.00 59.19 72 ARG A CA 1
ATOM 529 C C . ARG A 1 72 ? 31.193 -13.148 6.162 1.00 59.19 72 ARG A C 1
ATOM 531 O O . ARG A 1 72 ? 31.021 -12.058 6.750 1.00 59.19 72 ARG A O 1
#

Sequence (72 aa):
MPPAPSRSPQADNRLGVLEQQDRFPLHGLKHRGVTAAVGNGGDKQDAAGHQSPATTGHYHPDLPAVKPPRGR

pLDDT: mean 73.21, std 11.33, range [48.59, 86.06]

Radius of gyration: 22.61 Å; chains: 1; bounding box: 80×26×47 Å

Secondary structure (DSSP, 8-state):
-PPPP--------SS----GGG---HHHHHHHHHHH--S-HHHHHHHHT-SSHHHHHTT-TTS--PPPP---

Foldseek 3Di:
DDDDDDDDPPPPPVPPDDDPVRDDDPVRVLLCQLLPDPDDLVSSCVSNVDPDSVVSVVSDPPDDDDDPPPDD